Protein AF-A0A139CFN2-F1 (afdb_monomer_lite)

pLDDT: mean 83.77, std 9.61, range [53.91, 94.94]

Foldseek 3Di:
DDPVLVVCCVVPVVVSVVVVVVVVVVVVVVVPDDAACCQPQQPPDDCPPPDDDNGHDPCCSRDVVSPVSNVVSLVCCCVPPPVSVD

Secondary structure (DSSP, 8-state):
--HHHHHHHHH-HHHHHHHHHHHHHHHHHHH----GGGGTTT-SS--TTSPP------HIIIIITTHHHHHHHHHHHHHH-GGG--

Sequence (86 aa):
MNLIDKALKYISPQTALKREYARAKLNIWEGVKNSGYSESGASHQKKSMKGWNSLSRSPNEDINNNLDTLRQRSRSLFMGSPLAAS

Radius of gyration: 20.86 Å; chains: 1; bounding box: 50×23×50 Å

Structure (mmCIF, N/CA/C/O backbone):
data_AF-A0A139CFN2-F1
#
_entry.id   AF-A0A139CFN2-F1
#
loop_
_atom_site.group_PDB
_atom_site.id
_atom_site.type_symbol
_atom_site.label_atom_id
_atom_site.label_alt_id
_atom_site.label_comp_id
_atom_site.label_asym_id
_atom_site.label_entity_id
_atom_site.label_seq_id
_atom_site.pdbx_PDB_ins_code
_atom_site.Cartn_x
_atom_site.Cartn_y
_atom_site.Cartn_z
_atom_site.occupancy
_atom_site.B_iso_or_equiv
_atom_site.auth_seq_id
_atom_site.auth_comp_id
_atom_site.auth_asym_id
_atom_site.auth_atom_id
_atom_site.pdbx_PDB_model_num
ATOM 1 N N . MET A 1 1 ? -11.052 -12.327 23.914 1.00 67.75 1 MET A N 1
ATOM 2 C CA . MET A 1 1 ? -12.084 -11.465 24.533 1.00 67.75 1 MET A CA 1
ATOM 3 C C . MET A 1 1 ? -11.596 -11.063 25.906 1.00 67.75 1 MET A C 1
ATOM 5 O O . MET A 1 1 ? -11.324 -11.950 26.709 1.00 67.75 1 MET A O 1
ATOM 9 N N . ASN A 1 2 ? -11.459 -9.765 26.164 1.00 85.81 2 ASN A N 1
ATOM 10 C CA . ASN A 1 2 ? -11.002 -9.284 27.466 1.00 85.81 2 ASN A CA 1
ATOM 11 C C . ASN A 1 2 ? -12.163 -9.284 28.479 1.00 85.81 2 ASN A C 1
ATOM 13 O O . ASN A 1 2 ? -13.333 -9.331 28.092 1.00 85.81 2 ASN A O 1
ATOM 17 N N . LEU A 1 3 ? -11.848 -9.206 29.778 1.00 89.69 3 LEU A N 1
ATOM 18 C CA . LEU A 1 3 ? -12.839 -9.102 30.867 1.00 89.69 3 LEU A CA 1
ATOM 19 C C . LEU A 1 3 ? -13.839 -7.957 30.637 1.00 89.69 3 LEU A C 1
ATOM 21 O O . LEU A 1 3 ? -15.038 -8.127 30.844 1.00 89.69 3 LEU A O 1
ATOM 25 N N . ILE A 1 4 ? -13.349 -6.832 30.113 1.00 86.88 4 ILE A N 1
ATOM 26 C CA . ILE A 1 4 ? -14.160 -5.665 29.756 1.00 86.88 4 ILE A CA 1
ATOM 27 C C . ILE A 1 4 ? -15.169 -6.013 28.657 1.00 86.88 4 ILE A C 1
ATOM 29 O O . ILE A 1 4 ? -16.339 -5.683 28.797 1.00 86.88 4 ILE A O 1
ATOM 33 N N . ASP A 1 5 ? -14.763 -6.723 27.599 1.00 86.12 5 ASP A N 1
ATOM 34 C CA . ASP A 1 5 ? -15.668 -7.072 26.494 1.00 86.12 5 ASP A CA 1
ATOM 35 C C . ASP A 1 5 ? -16.764 -8.051 26.959 1.00 86.12 5 ASP A C 1
ATOM 37 O O . ASP A 1 5 ? -17.904 -7.967 26.503 1.00 86.12 5 ASP A O 1
ATOM 41 N N . LYS A 1 6 ? -16.458 -8.942 27.919 1.00 87.88 6 LYS A N 1
ATOM 42 C CA . LYS A 1 6 ? -17.465 -9.799 28.576 1.00 87.88 6 LYS A CA 1
ATOM 43 C C . LYS A 1 6 ? -18.475 -8.981 29.382 1.00 87.88 6 LYS A C 1
ATOM 45 O O . LYS A 1 6 ? -19.675 -9.193 29.223 1.00 87.88 6 LYS A O 1
ATOM 50 N N . ALA A 1 7 ? -18.004 -8.047 30.208 1.00 91.31 7 ALA A N 1
ATOM 51 C CA . ALA A 1 7 ? -18.874 -7.180 31.001 1.00 91.31 7 ALA A CA 1
ATOM 52 C C . ALA A 1 7 ? -19.763 -6.299 30.105 1.00 91.31 7 ALA A C 1
ATOM 54 O O . ALA A 1 7 ? -20.967 -6.210 30.321 1.00 91.31 7 ALA A O 1
ATOM 55 N N . LEU A 1 8 ? -19.198 -5.721 29.041 1.00 89.06 8 LEU A N 1
ATOM 56 C CA . LEU A 1 8 ? -19.913 -4.861 28.093 1.00 89.06 8 LEU A CA 1
ATOM 57 C C . LEU A 1 8 ? -20.976 -5.634 27.305 1.00 89.06 8 LEU A C 1
ATOM 59 O O . LEU A 1 8 ? -22.059 -5.111 27.063 1.00 89.06 8 LEU A O 1
ATOM 63 N N . LYS A 1 9 ? -20.701 -6.896 26.956 1.00 91.31 9 LYS A N 1
ATOM 64 C CA . LYS A 1 9 ? -21.665 -7.784 26.291 1.00 91.31 9 LYS A CA 1
ATOM 65 C C . LYS A 1 9 ? -22.847 -8.149 27.195 1.00 91.31 9 LYS A C 1
ATOM 67 O O . LYS A 1 9 ? -23.951 -8.304 26.685 1.00 91.31 9 LYS A O 1
ATOM 72 N N . TYR A 1 10 ? -22.612 -8.266 28.503 1.00 93.12 10 TYR A N 1
ATOM 73 C CA . TYR A 1 10 ? -23.647 -8.548 29.500 1.00 93.12 10 TYR A CA 1
ATOM 74 C C . TYR A 1 10 ? -24.491 -7.307 29.832 1.00 93.12 10 TYR A C 1
ATOM 76 O O . TYR A 1 10 ? -25.713 -7.382 29.835 1.00 93.12 10 TYR A O 1
ATOM 84 N N . ILE A 1 11 ? -23.845 -6.160 30.066 1.00 94.94 11 ILE A N 1
ATOM 85 C CA . ILE A 1 11 ? -24.512 -4.911 30.469 1.00 94.94 11 ILE A CA 1
ATOM 86 C C . ILE A 1 11 ? -25.218 -4.240 29.281 1.00 94.94 11 ILE A C 1
ATOM 88 O O . ILE A 1 11 ? -26.314 -3.705 29.427 1.00 94.94 11 ILE A O 1
ATOM 92 N N . SER A 1 12 ? -24.599 -4.243 28.098 1.00 93.50 12 SER A N 1
ATOM 93 C CA . SER A 1 12 ? -25.096 -3.514 26.927 1.00 93.50 12 SER A CA 1
ATOM 94 C C . SER A 1 12 ? -24.709 -4.216 25.612 1.00 93.50 12 SER A C 1
ATOM 96 O O . SER A 1 12 ? -23.699 -3.879 24.984 1.00 93.50 12 SER A O 1
ATOM 98 N N . PRO A 1 13 ? -25.513 -5.179 25.130 1.00 89.38 13 PRO A N 1
ATOM 99 C CA . PRO A 1 13 ? -25.149 -5.997 23.971 1.00 89.38 13 PRO A CA 1
ATOM 100 C C . PRO A 1 13 ? -25.021 -5.194 22.666 1.00 89.38 13 PRO A C 1
ATOM 102 O O . PRO A 1 13 ? -24.187 -5.519 21.821 1.00 89.38 13 PRO A O 1
ATOM 105 N N . GLN A 1 14 ? -25.791 -4.111 22.497 1.00 94.81 14 GLN A N 1
ATOM 106 C CA . GLN A 1 14 ? -25.748 -3.292 21.278 1.00 94.81 14 GLN A CA 1
ATOM 107 C C . GLN A 1 14 ? -24.415 -2.553 21.093 1.00 94.81 14 GLN A C 1
ATOM 109 O O . GLN A 1 14 ? -23.888 -2.480 19.982 1.00 94.81 14 GLN A O 1
ATOM 114 N N . THR A 1 15 ? -23.852 -1.996 22.165 1.00 92.94 15 THR A N 1
ATOM 115 C CA . THR A 1 15 ? -22.561 -1.291 22.116 1.00 92.94 15 THR A CA 1
ATOM 116 C C . THR A 1 15 ? -21.409 -2.280 21.958 1.00 92.94 15 THR A C 1
ATOM 118 O O . THR A 1 15 ? -20.482 -2.009 21.192 1.00 92.94 15 THR A O 1
ATOM 121 N N . ALA A 1 16 ? -21.498 -3.455 22.590 1.00 93.31 16 ALA A N 1
ATOM 122 C CA . ALA A 1 16 ? -20.545 -4.543 22.392 1.00 93.31 16 ALA A CA 1
ATOM 123 C C . ALA A 1 16 ? -20.504 -5.000 20.922 1.00 93.31 16 ALA A C 1
ATOM 125 O O . ALA A 1 16 ? -19.423 -5.111 20.347 1.00 93.31 16 ALA A O 1
ATOM 126 N N . LEU A 1 17 ? -21.662 -5.171 20.273 1.00 93.88 17 LEU A N 1
ATOM 127 C CA . LEU A 1 17 ? -21.737 -5.543 18.855 1.00 93.88 17 LEU A CA 1
ATOM 128 C C . LEU A 1 17 ? -21.112 -4.475 17.944 1.00 93.88 17 LEU A C 1
ATOM 130 O O . LEU A 1 17 ? -20.309 -4.803 17.070 1.00 93.88 17 LEU A O 1
ATOM 134 N N . LYS A 1 18 ? -21.415 -3.190 18.177 1.00 94.69 18 LYS A N 1
ATOM 135 C CA . LYS A 1 18 ? -20.807 -2.073 17.427 1.00 94.69 18 LYS A CA 1
ATOM 136 C C . LYS A 1 18 ? -19.281 -2.053 17.559 1.00 94.69 18 LYS A C 1
ATOM 138 O O . LYS A 1 18 ? -18.582 -1.806 16.577 1.00 94.69 18 LYS A O 1
ATOM 143 N N . ARG A 1 19 ? -18.758 -2.328 18.757 1.00 92.38 19 ARG A N 1
ATOM 144 C CA . ARG A 1 19 ? -17.316 -2.392 19.029 1.00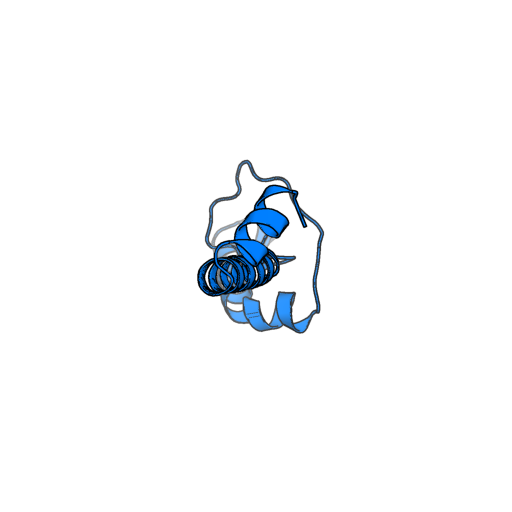 92.38 19 ARG A CA 1
ATOM 145 C C . ARG A 1 19 ? -16.644 -3.551 18.295 1.00 92.38 19 ARG A C 1
ATOM 147 O O . ARG A 1 19 ? -15.600 -3.336 17.687 1.00 92.38 19 ARG A O 1
ATOM 154 N N . GLU A 1 20 ? -17.230 -4.744 18.326 1.00 92.50 20 GLU A N 1
ATOM 155 C CA . GLU A 1 20 ? -16.697 -5.902 17.596 1.00 92.50 20 GLU A CA 1
ATOM 156 C C . GLU A 1 20 ? -16.708 -5.665 16.083 1.00 92.50 20 GLU A C 1
ATOM 158 O O . GLU A 1 20 ? -15.713 -5.932 15.413 1.00 92.50 20 GLU A O 1
ATOM 163 N N . TYR A 1 21 ? -17.771 -5.058 15.546 1.00 94.06 21 TYR A N 1
ATOM 164 C CA . TYR A 1 21 ? -17.817 -4.668 14.136 1.00 94.06 21 TYR A CA 1
ATOM 165 C C . TYR A 1 21 ? -16.712 -3.664 13.774 1.00 94.06 21 TYR A C 1
ATOM 167 O O . TYR A 1 21 ? -16.019 -3.825 12.769 1.00 94.06 21 TYR A O 1
ATOM 175 N N . ALA A 1 22 ? -16.493 -2.650 14.617 1.00 93.81 22 ALA A N 1
ATOM 176 C CA . ALA A 1 22 ? -15.406 -1.693 14.427 1.00 93.81 22 ALA A CA 1
ATOM 177 C C . ALA A 1 22 ? -14.026 -2.372 14.473 1.00 93.81 22 ALA A C 1
ATOM 179 O O . ALA A 1 22 ? -13.170 -2.058 13.651 1.00 93.81 22 ALA A O 1
ATOM 180 N N . ARG A 1 23 ? -13.819 -3.336 15.378 1.00 90.50 23 ARG A N 1
ATOM 181 C CA . ARG A 1 23 ? -12.581 -4.129 15.456 1.00 90.50 23 ARG A CA 1
ATOM 182 C C . ARG A 1 23 ? -12.379 -5.012 14.233 1.00 90.50 23 ARG A C 1
ATOM 184 O O . ARG A 1 23 ? -11.284 -5.027 13.690 1.00 90.50 23 ARG A O 1
ATOM 191 N N . ALA A 1 24 ? -13.419 -5.690 13.759 1.00 88.44 24 ALA A N 1
ATOM 192 C CA . ALA A 1 24 ? -13.355 -6.466 12.525 1.00 88.44 24 ALA A CA 1
ATOM 193 C C . ALA A 1 24 ? -12.976 -5.573 11.335 1.00 88.44 24 ALA A C 1
ATOM 195 O O . ALA A 1 24 ? -12.093 -5.920 10.556 1.00 88.44 24 ALA A O 1
ATOM 196 N N . LYS A 1 25 ? -13.571 -4.377 11.245 1.00 87.75 25 LYS A N 1
ATOM 197 C CA . LYS A 1 25 ? -13.228 -3.389 10.219 1.00 87.75 25 LYS A CA 1
ATOM 198 C C . LYS A 1 25 ? -11.778 -2.912 10.335 1.00 87.75 25 LYS A C 1
ATOM 200 O O . LYS A 1 25 ? -11.105 -2.822 9.315 1.00 87.75 25 LYS A O 1
ATOM 205 N N . LEU A 1 26 ? -11.290 -2.642 11.547 1.00 87.19 26 LEU A N 1
ATOM 206 C CA . LEU A 1 26 ? -9.887 -2.291 11.782 1.00 87.19 26 LEU A CA 1
ATOM 207 C C . LEU A 1 26 ? -8.948 -3.428 11.379 1.00 87.19 26 LEU A C 1
ATOM 209 O O . LEU A 1 26 ? -8.001 -3.172 10.653 1.00 87.19 26 LEU A O 1
ATOM 213 N N . ASN A 1 27 ? -9.248 -4.673 11.748 1.00 82.69 27 ASN A N 1
ATOM 214 C CA . ASN A 1 27 ? -8.446 -5.835 11.362 1.00 82.69 27 ASN A CA 1
ATOM 215 C C . ASN A 1 27 ? -8.400 -6.021 9.839 1.00 82.69 27 ASN A C 1
ATOM 217 O O . ASN A 1 27 ? -7.352 -6.348 9.293 1.00 82.69 27 ASN A O 1
ATOM 221 N N . ILE A 1 28 ? -9.517 -5.789 9.139 1.00 79.06 28 ILE A N 1
ATOM 222 C CA . ILE A 1 28 ? -9.556 -5.809 7.670 1.00 79.06 28 ILE A CA 1
ATOM 223 C C . ILE A 1 28 ? -8.661 -4.700 7.108 1.00 79.06 28 ILE A C 1
ATOM 225 O O . ILE A 1 28 ? -7.847 -4.968 6.231 1.00 79.06 28 ILE A O 1
ATOM 229 N N . TRP A 1 29 ? -8.754 -3.479 7.640 1.00 74.94 29 TRP A N 1
ATOM 230 C CA . TRP A 1 29 ? -7.902 -2.355 7.237 1.00 74.94 29 TRP A CA 1
ATOM 231 C C . TRP A 1 29 ? -6.416 -2.585 7.540 1.00 74.94 29 TRP A C 1
ATOM 233 O O . TRP A 1 29 ? -5.570 -2.274 6.711 1.00 74.94 29 TRP A O 1
ATOM 243 N N . GLU A 1 30 ? -6.084 -3.188 8.679 1.00 68.62 30 GLU A N 1
ATOM 244 C CA . GLU A 1 30 ? -4.724 -3.625 9.008 1.00 68.62 30 GLU A CA 1
ATOM 245 C C . GLU A 1 30 ? -4.254 -4.781 8.116 1.00 68.62 30 GLU A C 1
ATOM 247 O O . GLU A 1 30 ? -3.058 -4.921 7.862 1.00 68.62 30 GLU A O 1
ATOM 252 N N . GLY A 1 31 ? -5.184 -5.597 7.621 1.00 61.50 31 GLY A N 1
ATOM 253 C CA . GLY A 1 31 ? -4.954 -6.592 6.581 1.00 61.50 31 GLY A CA 1
ATOM 254 C C . GLY A 1 31 ? -4.662 -5.960 5.220 1.00 61.50 31 GLY A C 1
ATOM 255 O O . GLY A 1 31 ? -3.925 -6.540 4.428 1.00 61.50 31 GLY A O 1
ATOM 256 N N . VAL A 1 32 ? -5.115 -4.733 4.957 1.00 63.50 32 VAL A N 1
ATOM 257 C CA . VAL A 1 32 ? -4.686 -3.911 3.811 1.00 63.50 32 VAL A CA 1
ATOM 258 C C . VAL A 1 32 ? -3.386 -3.175 4.166 1.00 63.50 32 VAL A C 1
ATOM 260 O O . VAL A 1 32 ? -3.274 -1.955 4.111 1.00 63.50 32 VAL A O 1
ATOM 263 N N . LYS A 1 33 ? -2.363 -3.928 4.573 1.00 64.81 33 LYS A N 1
ATOM 264 C CA . LYS A 1 33 ? -0.990 -3.420 4.623 1.00 64.81 33 LYS A CA 1
ATOM 265 C C . LYS A 1 33 ? -0.377 -3.530 3.235 1.00 64.81 33 LYS A C 1
ATOM 267 O O . LYS A 1 33 ? -0.428 -4.598 2.629 1.00 64.81 33 LYS A O 1
ATOM 272 N N . ASN A 1 34 ? 0.212 -2.432 2.765 1.00 70.00 34 ASN A N 1
ATOM 273 C CA . ASN A 1 34 ? 1.014 -2.420 1.545 1.00 70.00 34 ASN A CA 1
ATOM 274 C C . ASN A 1 34 ? 2.073 -3.527 1.627 1.00 70.00 34 ASN A C 1
ATOM 276 O O . ASN A 1 34 ? 2.842 -3.560 2.586 1.00 70.00 34 ASN A O 1
ATOM 280 N N . SER A 1 35 ? 2.097 -4.406 0.632 1.00 76.44 35 SER A N 1
ATOM 281 C CA . SER A 1 35 ? 3.095 -5.461 0.446 1.00 76.44 35 SER A CA 1
ATOM 282 C C . SER A 1 35 ? 3.943 -5.185 -0.789 1.00 76.44 35 SER A C 1
ATOM 284 O O . SER A 1 35 ? 3.615 -4.304 -1.591 1.00 76.44 35 SER A O 1
ATOM 286 N N . GLY A 1 36 ? 5.046 -5.922 -0.926 1.00 84.19 36 GLY A N 1
ATOM 287 C CA . GLY A 1 36 ? 5.846 -5.995 -2.144 1.00 84.19 36 GLY A CA 1
ATOM 288 C C . GLY A 1 36 ? 6.110 -4.628 -2.780 1.00 84.19 36 GLY A C 1
ATOM 289 O O . GLY A 1 36 ? 6.747 -3.742 -2.197 1.00 84.19 36 GLY A O 1
ATOM 290 N N . TYR A 1 37 ? 5.589 -4.430 -3.993 1.00 86.19 37 TYR A N 1
ATOM 291 C CA . TYR A 1 37 ? 5.788 -3.195 -4.750 1.00 86.19 37 TYR A CA 1
ATOM 292 C C . TYR A 1 37 ? 5.062 -1.981 -4.164 1.00 86.19 37 TYR A C 1
ATOM 294 O O . TYR A 1 37 ? 5.626 -0.884 -4.224 1.00 86.19 37 TYR A O 1
ATOM 302 N N . SER A 1 38 ? 3.898 -2.138 -3.529 1.00 85.25 38 SER A N 1
ATOM 303 C CA . SER A 1 38 ? 3.200 -1.036 -2.844 1.00 85.25 38 SER A CA 1
ATOM 304 C C . SER A 1 38 ? 4.006 -0.496 -1.655 1.00 85.25 38 SER A C 1
ATOM 306 O O . SER A 1 38 ? 3.897 0.681 -1.307 1.00 85.25 38 SER A O 1
ATOM 308 N N . GLU A 1 39 ? 4.862 -1.326 -1.049 1.00 83.06 39 GLU A N 1
ATOM 309 C CA . GLU A 1 39 ? 5.843 -0.922 -0.033 1.00 83.06 39 GLU A CA 1
ATOM 310 C C . GLU A 1 39 ? 7.232 -0.626 -0.623 1.00 83.06 39 GLU A C 1
ATOM 312 O O . GLU A 1 39 ? 8.150 -0.249 0.097 1.00 83.06 39 GLU A O 1
ATOM 317 N N . SER A 1 40 ? 7.417 -0.694 -1.940 1.00 84.38 40 SER A N 1
ATOM 318 C CA . SER A 1 40 ? 8.693 -0.432 -2.613 1.00 84.38 40 SER A CA 1
ATOM 319 C C . SER A 1 40 ? 8.503 0.527 -3.793 1.00 84.38 40 SER A C 1
ATOM 321 O O . SER A 1 40 ? 8.160 1.696 -3.564 1.00 84.38 40 SER A O 1
ATOM 323 N N . GLY A 1 41 ? 8.725 0.046 -5.018 1.00 83.88 41 GLY A N 1
ATOM 324 C CA . GLY A 1 41 ? 8.751 0.820 -6.256 1.00 83.88 41 GLY A CA 1
ATOM 325 C C . GLY A 1 41 ? 7.451 1.542 -6.603 1.00 83.88 41 GLY A C 1
ATOM 326 O O . GLY A 1 41 ? 7.516 2.568 -7.269 1.00 83.88 41 GLY A O 1
ATOM 327 N N . ALA A 1 42 ? 6.299 1.105 -6.093 1.00 88.19 42 ALA A N 1
ATOM 328 C CA . ALA A 1 42 ? 4.996 1.737 -6.319 1.00 88.19 42 ALA A CA 1
ATOM 329 C C . ALA A 1 42 ? 4.505 2.609 -5.146 1.00 88.19 42 ALA A C 1
ATOM 331 O O . ALA A 1 42 ? 3.428 3.187 -5.203 1.00 88.19 42 ALA A O 1
ATOM 332 N N . SER A 1 43 ? 5.287 2.766 -4.073 1.00 86.69 43 SER A N 1
ATOM 333 C CA . SER A 1 43 ? 4.866 3.586 -2.926 1.00 86.69 43 SER A CA 1
ATOM 334 C C . SER A 1 43 ? 4.863 5.078 -3.236 1.00 86.69 43 SER A C 1
ATOM 336 O O . SER A 1 43 ? 5.914 5.622 -3.568 1.00 86.69 43 SER A O 1
ATOM 338 N N . HIS A 1 44 ? 3.763 5.775 -2.961 1.00 85.38 44 HIS A N 1
ATOM 339 C CA . HIS A 1 44 ? 3.663 7.238 -3.070 1.00 85.38 44 HIS A CA 1
ATOM 340 C C . HIS A 1 44 ? 4.356 8.016 -1.935 1.00 85.38 44 HIS A C 1
ATOM 342 O O . HIS A 1 44 ? 4.542 9.222 -2.042 1.00 85.38 44 HIS A O 1
ATOM 348 N N . GLN A 1 45 ? 4.760 7.338 -0.858 1.00 84.75 45 GLN A N 1
ATOM 349 C CA . GLN A 1 45 ? 5.406 7.948 0.310 1.00 84.75 45 GLN A CA 1
ATOM 350 C C . GLN A 1 45 ? 6.937 7.824 0.252 1.00 84.75 45 GLN A C 1
ATOM 352 O O . GLN A 1 45 ? 7.464 6.825 -0.254 1.00 84.75 45 GLN A O 1
ATOM 357 N N . LYS A 1 46 ? 7.653 8.813 0.809 1.00 82.50 46 LYS A N 1
ATOM 358 C CA . LYS A 1 46 ? 9.123 8.816 0.917 1.00 82.50 46 LYS A CA 1
ATOM 359 C C . LYS A 1 46 ? 9.576 7.780 1.952 1.00 82.50 46 LYS A C 1
ATOM 361 O O . LYS A 1 46 ? 9.114 7.797 3.087 1.00 82.50 46 LYS A O 1
ATOM 366 N N . LYS A 1 47 ? 10.506 6.899 1.569 1.00 77.50 47 LYS A N 1
ATOM 367 C CA . LYS A 1 47 ? 10.974 5.768 2.401 1.00 77.50 47 LYS 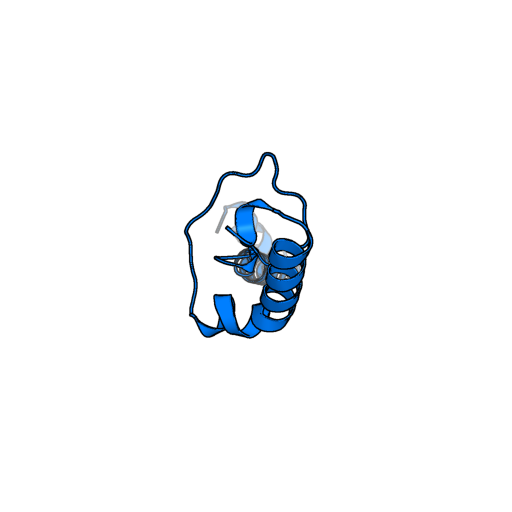A CA 1
ATOM 368 C C . LYS A 1 47 ? 12.439 5.834 2.808 1.00 77.50 47 LYS A C 1
ATOM 370 O O . LYS A 1 47 ? 13.017 4.810 3.135 1.00 77.50 47 LYS A O 1
ATOM 375 N N . SER A 1 48 ? 13.040 7.021 2.828 1.00 76.31 48 SER A N 1
ATOM 376 C CA . SER A 1 48 ? 14.474 7.188 3.112 1.00 76.31 48 SER A CA 1
ATOM 377 C C . SER A 1 48 ? 14.940 6.594 4.448 1.00 76.31 48 SER A C 1
ATOM 379 O O . SER A 1 48 ? 16.122 6.321 4.584 1.00 76.31 48 SER A O 1
ATOM 381 N N . MET A 1 49 ? 14.031 6.371 5.405 1.00 80.50 49 MET A N 1
ATOM 382 C CA . MET A 1 49 ? 14.331 5.761 6.709 1.00 80.50 49 MET A CA 1
ATOM 383 C C . MET A 1 49 ? 13.543 4.473 6.983 1.00 80.50 49 MET A C 1
ATOM 385 O O . MET A 1 49 ? 13.585 3.949 8.093 1.00 80.50 49 MET A O 1
ATOM 389 N N . LYS A 1 50 ? 12.776 3.974 6.007 1.00 78.81 50 LYS A N 1
ATOM 390 C CA . LYS A 1 50 ? 11.979 2.758 6.184 1.00 78.81 50 LYS A CA 1
ATOM 391 C C . LYS A 1 50 ? 12.773 1.577 5.635 1.00 78.81 50 LYS A C 1
ATOM 393 O O . LYS A 1 50 ? 13.161 1.597 4.470 1.00 78.81 50 LYS A O 1
ATOM 398 N N . GLY A 1 51 ? 13.011 0.569 6.474 1.00 77.12 51 GLY A N 1
ATOM 399 C CA . GLY A 1 51 ? 13.669 -0.668 6.057 1.00 77.12 51 GLY A CA 1
ATOM 400 C C . GLY A 1 51 ? 12.915 -1.354 4.918 1.00 77.12 51 GLY A C 1
ATOM 401 O O . GLY A 1 51 ? 11.696 -1.210 4.788 1.00 77.12 51 GLY A O 1
ATOM 402 N N . TRP A 1 52 ? 13.647 -2.086 4.080 1.00 76.31 52 TRP A N 1
ATOM 403 C CA . TRP A 1 52 ? 13.026 -2.898 3.043 1.00 76.31 52 TRP A CA 1
ATOM 404 C C . TRP A 1 52 ? 12.339 -4.108 3.676 1.00 76.31 52 TRP A C 1
ATOM 406 O O . TRP A 1 52 ? 12.939 -4.836 4.463 1.00 76.31 52 TRP A O 1
ATOM 416 N N . ASN A 1 53 ? 11.074 -4.308 3.325 1.00 78.50 53 ASN A N 1
ATOM 417 C CA . ASN A 1 53 ? 10.290 -5.465 3.715 1.00 78.50 53 ASN A CA 1
ATOM 418 C C . ASN A 1 53 ? 10.066 -6.335 2.473 1.00 78.50 53 ASN A C 1
ATOM 420 O O . ASN A 1 53 ? 9.557 -5.852 1.460 1.00 78.50 53 ASN A O 1
ATOM 424 N N . SER A 1 54 ? 10.469 -7.602 2.543 1.00 73.75 54 SER A N 1
ATOM 425 C CA . SER A 1 54 ? 10.380 -8.555 1.432 1.00 73.75 54 SER A CA 1
ATOM 426 C C . SER A 1 54 ? 9.036 -9.286 1.358 1.00 73.75 54 SER A C 1
ATOM 428 O O . SER A 1 54 ? 8.825 -10.080 0.439 1.00 73.75 54 SER A O 1
ATOM 430 N N . LEU A 1 55 ? 8.118 -9.026 2.298 1.00 81.19 55 LEU A N 1
ATOM 431 C CA . LEU A 1 55 ? 6.786 -9.625 2.306 1.00 81.19 55 LEU A CA 1
ATOM 432 C C . LEU A 1 55 ? 6.034 -9.270 1.021 1.00 81.19 55 LEU A C 1
ATOM 434 O O . LEU A 1 55 ? 5.580 -8.141 0.830 1.00 81.19 55 LEU A O 1
ATOM 438 N N . SER A 1 56 ? 5.905 -10.272 0.160 1.00 77.56 56 SER A N 1
ATOM 439 C CA . SER A 1 56 ? 5.199 -10.203 -1.115 1.00 77.56 56 SER A CA 1
ATOM 440 C C . SER A 1 56 ? 3.883 -10.970 -0.995 1.00 77.56 56 SER A C 1
ATOM 442 O O . SER A 1 56 ? 3.809 -11.981 -0.291 1.00 77.56 56 SER A O 1
ATOM 444 N N . ARG A 1 57 ? 2.831 -10.465 -1.632 1.00 83.00 57 ARG A N 1
ATOM 445 C CA . ARG A 1 57 ? 1.517 -11.115 -1.715 1.00 83.00 57 ARG A CA 1
ATOM 446 C C . ARG A 1 57 ? 1.367 -11.811 -3.061 1.00 83.00 57 ARG A C 1
ATOM 448 O O . ARG A 1 57 ? 2.348 -12.164 -3.711 1.00 83.00 57 ARG A O 1
ATOM 455 N N . SER A 1 58 ? 0.128 -12.092 -3.456 1.00 87.31 58 SER A N 1
ATOM 456 C CA . SER A 1 58 ? -0.136 -12.673 -4.763 1.00 87.31 58 SER A CA 1
ATOM 457 C C . SER A 1 58 ? 0.433 -11.769 -5.871 1.00 87.31 58 SER A C 1
ATOM 459 O O . SER A 1 58 ? 0.395 -10.542 -5.744 1.00 87.31 58 SER A O 1
ATOM 461 N N . PRO A 1 59 ? 0.908 -12.338 -6.994 1.00 84.06 59 PRO A N 1
ATOM 462 C CA . PRO A 1 59 ? 1.401 -11.542 -8.119 1.00 84.06 59 PRO A CA 1
ATOM 463 C C . PRO A 1 59 ? 0.371 -10.535 -8.642 1.00 84.06 59 PRO A C 1
ATOM 465 O O . PRO A 1 59 ? 0.735 -9.472 -9.131 1.00 84.06 59 PRO A O 1
ATOM 468 N N . ASN A 1 60 ? -0.921 -10.846 -8.513 1.00 86.69 60 ASN A N 1
ATOM 469 C CA . ASN A 1 60 ? -1.989 -9.932 -8.897 1.00 86.69 60 ASN A CA 1
ATOM 470 C C . ASN A 1 60 ? -2.003 -8.674 -8.009 1.00 86.69 60 ASN A C 1
ATOM 472 O O . ASN A 1 60 ? -2.027 -7.553 -8.514 1.00 86.69 60 ASN A O 1
ATOM 476 N N . GLU A 1 61 ? -1.918 -8.855 -6.690 1.00 83.69 61 GLU A N 1
ATOM 477 C CA . GLU A 1 61 ? -1.903 -7.740 -5.738 1.00 83.69 61 GLU A CA 1
ATOM 478 C C . GLU A 1 61 ? -0.620 -6.916 -5.813 1.00 83.69 61 GLU A C 1
ATOM 480 O O . GLU A 1 61 ? -0.669 -5.690 -5.723 1.00 83.69 61 GLU A O 1
ATOM 485 N N . ASP A 1 62 ? 0.519 -7.571 -6.020 1.00 86.06 62 ASP A N 1
ATOM 486 C CA . ASP A 1 62 ? 1.802 -6.882 -6.035 1.00 86.06 62 ASP A CA 1
ATOM 487 C C . ASP A 1 62 ? 2.111 -6.250 -7.401 1.00 86.06 62 ASP A C 1
ATOM 489 O O . ASP A 1 62 ? 2.621 -5.132 -7.440 1.00 86.06 62 ASP A O 1
ATOM 493 N N . ILE A 1 63 ? 1.811 -6.908 -8.524 1.00 87.44 63 ILE A N 1
ATOM 494 C CA . ILE A 1 63 ? 2.189 -6.427 -9.864 1.00 87.44 63 ILE A CA 1
ATOM 495 C C . ILE A 1 63 ? 1.017 -5.739 -10.551 1.00 87.44 63 ILE A C 1
ATOM 497 O O . ILE A 1 63 ? 1.137 -4.570 -10.911 1.00 87.44 63 ILE A O 1
ATOM 501 N N . ASN A 1 64 ? -0.109 -6.432 -10.741 1.00 90.25 64 ASN A N 1
ATOM 502 C CA . ASN A 1 64 ? -1.190 -5.914 -11.587 1.00 90.25 64 ASN A CA 1
ATOM 503 C C . ASN A 1 64 ? -1.804 -4.639 -11.005 1.00 90.25 64 ASN A C 1
ATOM 505 O O . ASN A 1 64 ? -1.982 -3.664 -11.733 1.00 90.25 64 ASN A O 1
ATOM 509 N N . ASN A 1 65 ? -2.038 -4.604 -9.690 1.00 89.38 65 ASN A N 1
ATOM 510 C CA . ASN A 1 65 ? -2.577 -3.415 -9.026 1.00 89.38 65 ASN A CA 1
ATOM 511 C C . ASN A 1 65 ? -1.613 -2.216 -9.059 1.00 89.38 65 ASN A C 1
ATOM 513 O O . ASN A 1 65 ? -2.054 -1.072 -9.031 1.00 89.38 65 ASN A O 1
ATOM 517 N N . ASN A 1 66 ? -0.302 -2.463 -9.133 1.00 91.50 66 ASN A N 1
ATOM 518 C CA . ASN A 1 66 ? 0.733 -1.424 -9.112 1.00 91.50 66 ASN A CA 1
ATOM 519 C C . ASN A 1 66 ? 1.322 -1.120 -10.504 1.00 91.50 66 ASN A C 1
ATOM 521 O O . ASN A 1 66 ? 2.254 -0.322 -10.625 1.00 91.50 66 ASN A O 1
ATOM 525 N N . LEU A 1 67 ? 0.813 -1.763 -11.556 1.00 92.69 67 LEU A N 1
ATOM 526 C CA . LEU A 1 67 ? 1.442 -1.838 -12.875 1.00 92.69 67 LEU A CA 1
ATOM 527 C C . LEU A 1 67 ? 1.687 -0.461 -13.502 1.00 92.69 67 LEU A C 1
ATOM 529 O O . LEU A 1 67 ? 2.755 -0.208 -14.060 1.00 92.69 67 LEU A O 1
ATOM 533 N N . ASP A 1 68 ? 0.705 0.434 -13.403 1.00 94.56 68 ASP A N 1
ATOM 534 C CA . ASP A 1 68 ? 0.801 1.787 -13.952 1.00 94.56 68 ASP A CA 1
ATOM 535 C C . ASP A 1 68 ? 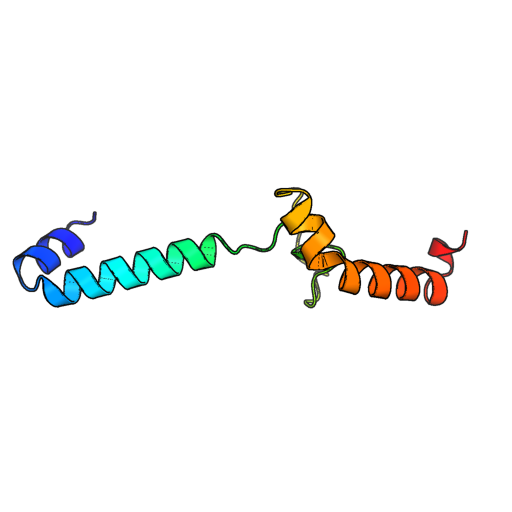1.884 2.609 -13.235 1.00 94.56 68 ASP A C 1
ATOM 537 O O . ASP A 1 68 ? 2.804 3.137 -13.864 1.00 94.56 68 ASP A O 1
ATOM 541 N N . THR A 1 69 ? 1.867 2.618 -11.900 1.00 92.88 69 THR A N 1
ATOM 542 C CA . THR A 1 69 ? 2.869 3.321 -11.089 1.00 92.88 69 THR A CA 1
ATOM 543 C C . THR A 1 69 ? 4.275 2.785 -11.340 1.00 92.88 69 THR A C 1
ATOM 545 O O . THR A 1 69 ? 5.216 3.567 -11.480 1.00 92.88 69 THR A O 1
ATOM 548 N N . LEU A 1 70 ? 4.431 1.462 -11.445 1.00 92.56 70 LEU A N 1
ATOM 549 C CA . LEU A 1 70 ? 5.717 0.828 -11.737 1.00 92.56 70 LEU A CA 1
ATOM 550 C C . LEU A 1 70 ? 6.262 1.239 -13.109 1.00 92.56 70 LEU A C 1
ATOM 552 O O . LEU A 1 70 ? 7.450 1.542 -13.216 1.00 92.56 70 LEU A O 1
ATOM 556 N N . ARG A 1 71 ? 5.411 1.322 -14.139 1.00 93.69 71 ARG A N 1
ATOM 557 C CA . ARG A 1 71 ? 5.804 1.785 -15.483 1.00 93.69 71 ARG A CA 1
ATOM 558 C C . ARG A 1 71 ? 6.218 3.252 -15.505 1.00 93.69 71 ARG A C 1
ATOM 560 O O . ARG A 1 71 ? 7.183 3.621 -16.171 1.00 93.69 71 ARG A O 1
ATOM 567 N N . GLN A 1 72 ? 5.501 4.105 -14.781 1.00 92.75 72 GLN A N 1
ATOM 568 C CA . GLN A 1 72 ? 5.853 5.522 -14.688 1.00 92.75 72 GLN A CA 1
ATOM 569 C C . GLN A 1 72 ? 7.187 5.706 -13.954 1.00 92.75 72 GLN A C 1
ATOM 571 O O . GLN A 1 72 ? 8.062 6.440 -14.416 1.00 92.75 72 GLN A O 1
ATOM 576 N N . ARG A 1 73 ? 7.375 4.976 -12.849 1.00 90.19 73 ARG A N 1
ATOM 577 C CA . ARG A 1 73 ? 8.618 4.962 -12.069 1.00 90.19 73 ARG A CA 1
ATOM 578 C C . ARG A 1 73 ? 9.795 4.455 -12.893 1.00 90.19 73 ARG A C 1
ATOM 580 O O . ARG A 1 73 ? 10.831 5.115 -12.896 1.00 90.19 73 ARG A O 1
ATOM 587 N N . SER A 1 74 ? 9.640 3.351 -13.624 1.00 90.06 74 SER A N 1
ATOM 588 C CA . SER A 1 74 ? 10.713 2.808 -14.464 1.00 90.06 74 SER A CA 1
ATOM 589 C C . SER A 1 74 ? 11.130 3.788 -15.561 1.00 90.06 74 SER A C 1
ATOM 591 O O . SER A 1 74 ? 12.322 4.029 -15.728 1.00 90.06 74 SER A O 1
ATOM 593 N N . ARG A 1 75 ? 10.170 4.442 -16.233 1.00 90.69 75 ARG A N 1
ATOM 594 C CA . ARG A 1 75 ? 10.462 5.500 -17.213 1.00 90.69 75 ARG A CA 1
ATOM 595 C C . ARG A 1 75 ? 11.214 6.664 -16.573 1.00 90.69 75 ARG A C 1
ATOM 597 O O . ARG A 1 75 ? 12.197 7.129 -17.135 1.00 90.69 75 ARG A O 1
ATOM 604 N N . SER A 1 76 ? 10.768 7.129 -15.406 1.00 89.00 76 SER A N 1
ATOM 605 C CA . SER A 1 76 ? 11.439 8.228 -14.702 1.00 89.00 76 SER A CA 1
ATOM 606 C C . SER A 1 76 ? 12.868 7.867 -14.288 1.00 89.00 76 SER A C 1
ATOM 608 O O . SER A 1 76 ? 13.760 8.698 -14.408 1.00 89.00 76 SER A O 1
ATOM 610 N N . LEU A 1 77 ? 13.097 6.620 -13.864 1.00 87.25 77 LEU A N 1
ATOM 611 C CA . 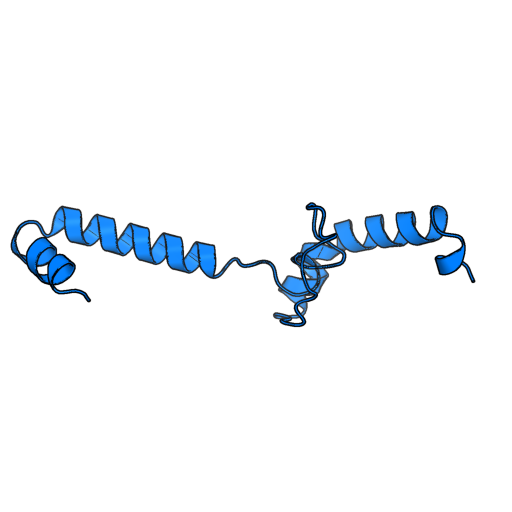LEU A 1 77 ? 14.415 6.128 -13.481 1.00 87.25 77 LEU A CA 1
ATOM 612 C C . LEU A 1 77 ? 15.345 6.049 -14.695 1.00 87.25 77 LEU A C 1
ATOM 614 O O . LEU A 1 77 ? 16.466 6.537 -14.622 1.00 87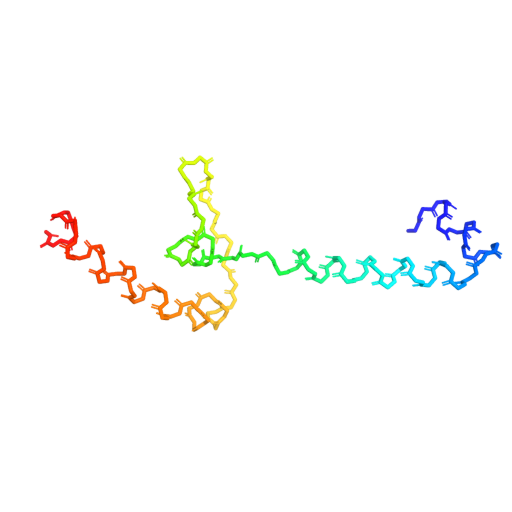.25 77 LEU A O 1
ATOM 618 N N . PHE A 1 78 ? 14.854 5.503 -15.811 1.00 86.19 78 PHE A N 1
ATOM 619 C CA . PHE A 1 78 ? 15.600 5.411 -17.066 1.00 86.19 78 PHE A CA 1
ATOM 620 C C . PHE A 1 78 ? 15.979 6.789 -17.625 1.00 86.19 78 PHE A C 1
ATOM 622 O O . PHE A 1 78 ? 17.115 7.001 -18.028 1.00 86.19 78 PHE A O 1
ATOM 629 N N . MET A 1 79 ? 15.048 7.747 -17.614 1.00 86.88 79 MET A N 1
ATOM 630 C CA . MET A 1 79 ? 15.295 9.086 -18.163 1.00 86.88 79 MET A CA 1
ATOM 631 C C . MET A 1 79 ? 16.087 9.994 -17.213 1.00 86.88 79 MET A C 1
ATOM 633 O O . MET A 1 79 ? 16.772 10.906 -17.667 1.00 86.88 79 MET A O 1
ATOM 637 N N . GLY A 1 80 ? 15.945 9.801 -15.899 1.00 80.62 80 GLY A N 1
ATOM 638 C CA . GLY A 1 80 ? 16.471 10.708 -14.877 1.00 80.62 80 GLY A CA 1
ATOM 639 C C . GLY A 1 80 ? 17.739 10.229 -14.173 1.00 80.62 80 GLY A C 1
ATOM 640 O O . GLY A 1 80 ? 18.341 11.013 -13.442 1.00 80.62 80 GLY A O 1
ATOM 641 N N . SER A 1 81 ? 18.148 8.969 -14.347 1.00 77.69 81 SER A N 1
ATOM 642 C CA . SER A 1 81 ? 19.334 8.419 -13.688 1.00 77.69 81 SER A CA 1
ATOM 643 C C . SER A 1 81 ? 20.353 7.891 -14.704 1.00 77.69 81 SER A C 1
ATOM 645 O O . SER A 1 81 ? 20.049 6.925 -15.404 1.00 77.69 81 SER A O 1
ATOM 647 N N . PRO A 1 82 ? 21.588 8.433 -14.754 1.00 67.75 82 PRO A N 1
ATOM 648 C CA . PRO A 1 82 ? 22.637 7.908 -15.635 1.00 67.75 82 PRO A CA 1
ATOM 649 C C . PRO A 1 82 ? 23.015 6.450 -15.313 1.00 67.75 82 PRO A C 1
ATOM 651 O O . PRO A 1 82 ? 23.437 5.710 -16.195 1.00 67.75 82 PRO A O 1
ATOM 654 N N . LEU A 1 83 ? 22.792 6.009 -14.069 1.00 64.50 83 LEU 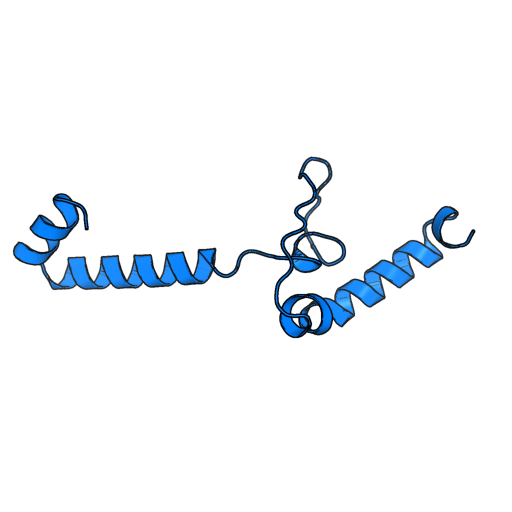A N 1
ATOM 655 C CA . LEU A 1 83 ? 23.039 4.637 -13.613 1.00 64.50 83 LEU A CA 1
ATOM 656 C C . LEU A 1 83 ? 22.033 3.611 -14.153 1.00 64.50 83 LEU A C 1
ATOM 658 O O . LEU A 1 83 ? 22.336 2.427 -14.153 1.00 64.50 83 LEU A O 1
ATOM 662 N N . ALA A 1 84 ? 20.840 4.034 -14.582 1.00 57.44 84 ALA A N 1
ATOM 663 C CA . ALA A 1 84 ? 19.824 3.124 -15.120 1.00 57.44 84 ALA A CA 1
ATOM 664 C C . ALA A 1 84 ? 19.944 2.910 -16.640 1.00 57.44 84 ALA A C 1
ATOM 666 O O . ALA A 1 84 ? 19.250 2.056 -17.189 1.00 57.44 84 ALA A O 1
ATOM 667 N N . ALA A 1 85 ? 20.789 3.700 -17.308 1.00 56.75 85 ALA A N 1
ATOM 668 C CA . ALA A 1 85 ? 21.069 3.620 -18.740 1.00 56.75 85 ALA A CA 1
ATOM 669 C C . ALA A 1 85 ? 22.419 2.942 -19.063 1.00 56.75 85 ALA A C 1
ATOM 671 O O . ALA A 1 85 ? 22.759 2.833 -20.241 1.00 56.75 85 ALA A O 1
ATOM 672 N N . SER A 1 86 ? 23.183 2.539 -18.037 1.00 53.91 86 SER A N 1
ATOM 673 C CA . SER A 1 86 ? 24.508 1.905 -18.151 1.00 53.91 86 SER A CA 1
ATOM 674 C C . SER A 1 86 ? 24.433 0.386 -18.027 1.00 53.91 86 SER A C 1
ATOM 676 O O . SER A 1 86 ? 23.575 -0.089 -17.249 1.00 53.91 86 SER A O 1
#